Protein AF-A0A969ZQR6-F1 (afdb_monomer_lite)

Structure (mmCIF, N/CA/C/O backbone):
data_AF-A0A969ZQR6-F1
#
_entry.id   AF-A0A969ZQR6-F1
#
loop_
_atom_site.group_PDB
_atom_site.id
_atom_site.type_symbol
_atom_site.label_atom_id
_atom_site.label_alt_id
_atom_site.label_comp_id
_atom_site.label_asym_id
_atom_site.label_entity_id
_atom_site.label_seq_id
_atom_site.pdbx_PDB_ins_code
_atom_site.Cartn_x
_atom_site.Cartn_y
_atom_site.Cartn_z
_atom_site.occupancy
_atom_site.B_iso_or_equiv
_atom_site.auth_seq_id
_atom_site.auth_comp_id
_atom_site.auth_asym_id
_atom_site.auth_atom_id
_atom_site.pdbx_PDB_model_num
ATOM 1 N N . MET A 1 1 ? -3.146 4.262 41.136 1.00 53.84 1 MET A N 1
ATOM 2 C CA . MET A 1 1 ? -3.537 5.085 39.963 1.00 53.84 1 MET A CA 1
ATOM 3 C C . MET A 1 1 ? -2.836 4.631 38.675 1.00 53.84 1 MET A C 1
ATOM 5 O O . MET A 1 1 ? -3.528 4.324 37.714 1.00 53.84 1 MET A O 1
ATOM 9 N N . TYR A 1 2 ? -1.507 4.457 38.682 1.00 49.97 2 TYR A N 1
ATOM 10 C CA . TYR A 1 2 ? -0.708 3.968 37.538 1.00 49.97 2 TYR A CA 1
ATOM 11 C C . TYR A 1 2 ? -1.144 2.601 36.972 1.00 49.97 2 TYR A C 1
ATOM 13 O O . TYR A 1 2 ? -1.333 2.457 35.769 1.00 49.97 2 TYR A O 1
ATOM 21 N N . SER A 1 3 ? -1.404 1.615 37.839 1.00 63.53 3 SER A N 1
ATOM 22 C CA . SER A 1 3 ? -1.838 0.267 37.428 1.00 63.53 3 SER A CA 1
ATOM 23 C C . SER A 1 3 ? -3.166 0.267 36.648 1.00 63.53 3 SER A C 1
ATOM 25 O O . SER A 1 3 ? -3.303 -0.448 35.660 1.00 63.53 3 SER A O 1
ATOM 27 N N . LYS A 1 4 ? -4.120 1.142 37.006 1.00 64.50 4 LYS A N 1
ATOM 28 C CA . LYS A 1 4 ? -5.400 1.281 36.288 1.00 64.50 4 LYS A CA 1
ATOM 29 C C . LYS A 1 4 ? -5.216 1.887 34.891 1.00 64.50 4 LYS A C 1
ATOM 31 O O . LYS A 1 4 ? -5.887 1.452 33.962 1.00 64.50 4 LYS A O 1
ATOM 36 N N . MET A 1 5 ? -4.308 2.855 34.730 1.00 58.97 5 MET A N 1
ATOM 37 C CA . MET A 1 5 ? -3.978 3.438 33.418 1.00 58.97 5 MET A CA 1
ATOM 38 C C . MET A 1 5 ? -3.256 2.439 32.513 1.00 58.97 5 MET A C 1
ATOM 40 O O . MET A 1 5 ? -3.621 2.317 31.345 1.00 58.97 5 MET A O 1
ATOM 44 N N . ILE A 1 6 ? -2.282 1.697 33.048 1.00 69.50 6 ILE A N 1
ATOM 45 C CA . ILE A 1 6 ? -1.559 0.669 32.288 1.00 69.50 6 ILE A CA 1
ATOM 46 C C . ILE A 1 6 ? -2.517 -0.443 31.863 1.00 69.50 6 ILE A C 1
ATOM 48 O O . ILE A 1 6 ? -2.553 -0.782 30.685 1.00 69.50 6 ILE A O 1
ATOM 52 N N . ASN A 1 7 ? -3.368 -0.936 32.765 1.00 67.19 7 ASN A N 1
ATOM 53 C CA . ASN A 1 7 ? -4.343 -1.969 32.420 1.00 67.19 7 ASN A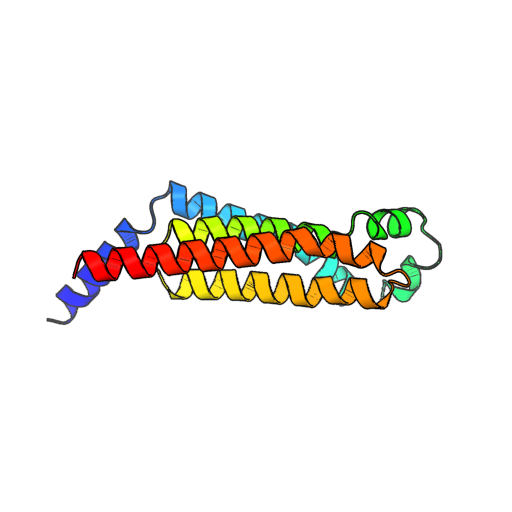 CA 1
ATOM 54 C C . ASN A 1 7 ? -5.340 -1.488 31.362 1.00 67.19 7 ASN A C 1
ATOM 56 O O . ASN A 1 7 ? -5.630 -2.228 30.432 1.00 67.19 7 ASN A O 1
ATOM 60 N N . LYS A 1 8 ? -5.790 -0.229 31.422 1.00 56.25 8 LYS A N 1
ATOM 61 C CA . LYS A 1 8 ? -6.693 0.345 30.410 1.00 56.25 8 LYS A CA 1
ATOM 62 C C . LYS A 1 8 ? -6.008 0.530 29.047 1.00 56.25 8 LYS A C 1
ATOM 64 O O . LYS A 1 8 ? -6.644 0.350 28.012 1.00 56.25 8 LYS A O 1
ATOM 69 N N . LEU A 1 9 ? -4.711 0.851 29.032 1.00 53.91 9 LEU A N 1
ATOM 70 C CA . LEU A 1 9 ? -3.897 0.900 27.811 1.00 53.91 9 LEU A CA 1
ATOM 71 C C . LEU A 1 9 ? -3.665 -0.499 27.225 1.00 53.91 9 LEU A C 1
ATOM 73 O O . LEU A 1 9 ? -3.780 -0.671 26.014 1.00 53.91 9 LEU A O 1
ATOM 77 N N . VAL A 1 10 ? -3.367 -1.491 28.067 1.00 59.59 10 VAL A N 1
ATOM 78 C CA . VAL A 1 10 ? -3.181 -2.891 27.659 1.00 59.59 10 VAL A CA 1
ATOM 79 C C . VAL A 1 10 ? -4.490 -3.467 27.120 1.00 59.59 10 VAL A C 1
ATOM 81 O O . VAL A 1 10 ? -4.487 -4.054 26.043 1.00 59.59 10 VAL A O 1
ATOM 84 N N . GLU A 1 11 ? -5.612 -3.223 27.796 1.00 56.72 11 GLU A N 1
ATOM 85 C CA . GLU A 1 11 ? -6.940 -3.695 27.395 1.00 56.72 11 GLU A CA 1
ATOM 86 C C . GLU A 1 11 ? -7.429 -3.046 26.086 1.00 56.72 11 GLU A C 1
ATOM 88 O O . GLU A 1 11 ? -8.016 -3.713 25.233 1.00 56.72 11 GLU A O 1
ATOM 93 N N . ASN A 1 12 ? -7.139 -1.756 25.868 1.00 55.50 12 ASN A N 1
ATOM 94 C CA . ASN A 1 12 ? -7.425 -1.104 24.585 1.00 55.50 12 ASN A CA 1
ATOM 95 C C . ASN A 1 12 ? -6.543 -1.646 23.447 1.00 55.50 12 ASN A C 1
ATOM 97 O O . ASN A 1 12 ? -7.038 -1.812 22.331 1.00 55.50 12 ASN A O 1
ATOM 101 N N . ARG A 1 13 ? -5.268 -1.973 23.710 1.00 51.94 13 ARG A N 1
ATOM 102 C CA . ARG A 1 13 ? -4.383 -2.589 22.702 1.00 51.94 13 ARG A CA 1
ATOM 103 C C . ARG A 1 13 ? -4.797 -4.023 22.358 1.00 51.94 13 ARG A C 1
ATOM 105 O O . ARG A 1 13 ? -4.763 -4.388 21.184 1.00 51.94 13 ARG A O 1
ATOM 112 N N . THR A 1 14 ? -5.216 -4.826 23.338 1.00 52.50 14 THR A N 1
ATOM 113 C CA . THR A 1 14 ? -5.693 -6.201 23.098 1.00 52.50 14 THR A CA 1
ATOM 114 C C . THR A 1 14 ? -7.052 -6.235 22.398 1.00 52.50 14 THR A C 1
ATOM 116 O O . THR A 1 14 ? -7.283 -7.118 21.575 1.00 52.50 14 THR A O 1
ATOM 119 N N . LYS A 1 15 ? -7.925 -5.241 22.621 1.00 53.78 15 LYS A N 1
ATOM 120 C CA . LYS A 1 15 ? -9.169 -5.063 21.843 1.00 53.78 15 LYS A CA 1
ATOM 121 C C . LYS A 1 15 ? -8.921 -4.617 20.397 1.00 53.78 15 LYS A C 1
ATOM 123 O O . LYS A 1 15 ? -9.673 -5.000 19.499 1.00 53.78 15 LYS A O 1
ATOM 128 N N . GLU A 1 16 ? -7.874 -3.832 20.138 1.00 57.91 16 GLU A N 1
ATOM 129 C CA . GLU A 1 16 ? -7.513 -3.443 18.770 1.00 57.91 16 GLU A CA 1
ATOM 130 C C . GLU A 1 16 ? -6.955 -4.610 17.946 1.00 57.91 16 GLU A C 1
ATOM 132 O O . GLU A 1 16 ? -7.290 -4.711 16.757 1.00 57.91 16 GLU A O 1
ATOM 137 N N . LEU A 1 17 ? -6.140 -5.476 18.560 1.00 63.44 17 LEU A N 1
ATOM 138 C CA . LEU A 1 17 ? -5.398 -6.552 17.903 1.00 63.44 17 LEU A CA 1
ATOM 139 C C . LEU A 1 17 ? -6.088 -7.914 18.083 1.00 63.44 17 LEU A C 1
ATOM 141 O O . LEU A 1 17 ? -5.671 -8.758 18.869 1.00 63.44 17 LEU A O 1
ATOM 145 N N . THR A 1 18 ? -7.153 -8.159 17.319 1.00 73.00 18 THR A N 1
ATOM 146 C CA . THR A 1 18 ? -7.738 -9.505 17.240 1.00 73.00 18 THR A CA 1
ATOM 147 C C . THR A 1 18 ? -6.790 -10.467 16.511 1.00 73.00 18 THR A C 1
ATOM 149 O O . THR A 1 18 ? -6.055 -10.025 15.623 1.00 73.00 18 THR A O 1
ATOM 152 N N . PRO A 1 19 ? -6.824 -11.785 16.791 1.00 70.94 19 PRO A N 1
ATOM 153 C CA . PRO A 1 19 ? -5.941 -12.759 16.135 1.00 70.94 19 PRO A CA 1
ATOM 154 C C . PRO A 1 19 ? -6.011 -12.679 14.602 1.00 70.94 19 PRO A C 1
ATOM 156 O O . PRO A 1 19 ? -4.988 -12.721 13.930 1.00 70.94 19 PRO A O 1
ATOM 159 N N . LYS A 1 20 ? -7.198 -12.412 14.036 1.00 73.88 20 LYS A N 1
ATOM 160 C CA . LYS A 1 20 ? -7.381 -12.179 12.591 1.00 73.88 20 LYS A CA 1
ATOM 161 C C . LYS A 1 20 ? -6.637 -10.936 12.073 1.00 73.88 20 LYS A C 1
ATOM 163 O O . LYS A 1 20 ? -6.089 -10.967 10.976 1.00 73.88 20 LYS A O 1
ATOM 168 N N . LYS A 1 21 ? -6.614 -9.841 12.842 1.00 75.06 21 LYS A N 1
ATOM 169 C CA . LYS A 1 21 ? -5.877 -8.613 12.495 1.00 75.06 21 LYS A CA 1
ATOM 170 C C . LYS A 1 21 ? -4.366 -8.793 12.654 1.00 75.06 21 LYS A C 1
ATOM 172 O O . LYS A 1 21 ? -3.623 -8.277 11.828 1.00 75.06 21 LYS A O 1
ATOM 177 N N . GLY A 1 22 ? -3.932 -9.536 13.673 1.00 74.56 22 GLY A N 1
ATOM 178 C CA . GLY A 1 22 ? -2.527 -9.898 13.874 1.00 74.56 22 GLY A CA 1
ATOM 179 C C . GLY A 1 22 ? -1.980 -10.751 12.728 1.00 74.56 22 GLY A C 1
ATOM 180 O O . GLY A 1 22 ? -0.942 -10.412 12.170 1.00 74.56 22 GLY A O 1
ATOM 181 N N . ILE A 1 23 ? -2.724 -11.783 12.307 1.00 78.94 23 ILE A N 1
ATOM 182 C CA . ILE A 1 23 ? -2.366 -12.626 11.150 1.00 78.94 23 ILE A CA 1
ATOM 183 C C . ILE A 1 23 ? -2.268 -11.786 9.873 1.00 78.94 23 ILE A C 1
ATOM 185 O O . ILE A 1 23 ? -1.286 -11.890 9.149 1.00 78.94 23 ILE A O 1
ATOM 189 N N . PHE A 1 24 ? -3.249 -10.917 9.610 1.00 80.62 24 PHE A N 1
ATOM 190 C CA . PHE A 1 24 ? -3.212 -10.031 8.442 1.00 80.62 24 PHE A CA 1
ATOM 191 C C . PHE A 1 24 ? -1.979 -9.115 8.440 1.00 80.62 24 PHE A C 1
ATOM 193 O O . PHE A 1 24 ? -1.338 -8.936 7.406 1.00 80.62 24 PHE A O 1
ATOM 200 N N . LEU A 1 25 ? -1.637 -8.548 9.598 1.00 80.31 25 LEU A N 1
ATOM 201 C CA . LEU A 1 25 ? -0.486 -7.662 9.748 1.00 80.31 25 LEU A CA 1
ATOM 202 C C . LEU A 1 25 ? 0.830 -8.419 9.535 1.00 80.31 25 LEU A C 1
ATOM 204 O O . LEU A 1 25 ? 1.685 -7.939 8.796 1.00 80.31 25 LEU A O 1
ATOM 208 N N . ALA A 1 26 ? 0.960 -9.617 10.111 1.00 78.44 26 ALA A N 1
ATOM 209 C CA . ALA A 1 26 ? 2.114 -10.486 9.897 1.00 78.44 26 ALA A CA 1
ATOM 210 C C . ALA A 1 26 ? 2.262 -10.866 8.416 1.00 78.44 26 ALA A C 1
ATOM 212 O O . ALA A 1 26 ? 3.328 -10.664 7.848 1.00 78.44 26 ALA A O 1
ATOM 213 N N . LEU A 1 27 ? 1.178 -11.308 7.767 1.00 83.44 27 LEU A N 1
ATOM 214 C CA . LEU A 1 27 ? 1.174 -11.630 6.336 1.00 83.44 27 LEU A CA 1
ATOM 215 C C . LEU A 1 27 ? 1.558 -10.428 5.471 1.00 83.44 27 LEU A C 1
ATOM 217 O O . LEU A 1 27 ? 2.333 -10.582 4.535 1.00 83.44 27 LEU A O 1
ATOM 221 N N . SER A 1 28 ? 1.054 -9.234 5.797 1.00 78.75 28 SER A N 1
ATOM 222 C CA . SER A 1 28 ? 1.398 -8.006 5.071 1.00 78.75 28 SER A CA 1
ATOM 223 C C . SER A 1 28 ? 2.893 -7.708 5.179 1.00 78.75 28 SER A C 1
ATOM 225 O O . SER A 1 28 ? 3.535 -7.442 4.171 1.00 78.75 28 SER A O 1
ATOM 227 N N . LEU A 1 29 ? 3.474 -7.808 6.377 1.00 79.62 29 LEU A N 1
ATOM 228 C CA . LEU A 1 29 ? 4.910 -7.595 6.577 1.00 79.62 29 LEU A CA 1
ATOM 229 C C . LEU A 1 29 ? 5.759 -8.662 5.878 1.00 79.62 29 LEU A C 1
ATOM 231 O O . LEU A 1 29 ? 6.752 -8.320 5.242 1.00 79.62 29 LEU A O 1
ATOM 235 N N . THR A 1 30 ? 5.358 -9.934 5.949 1.00 79.81 30 THR A N 1
ATOM 236 C CA . THR A 1 30 ? 6.031 -11.027 5.239 1.00 79.81 30 THR A CA 1
ATOM 237 C C . THR A 1 30 ? 5.995 -10.802 3.730 1.00 79.81 30 THR A C 1
ATOM 239 O O . THR A 1 30 ? 7.024 -10.931 3.077 1.00 79.81 30 THR A O 1
ATOM 242 N N . LEU A 1 31 ? 4.850 -10.401 3.174 1.00 79.31 31 LEU A N 1
ATOM 243 C CA . LEU A 1 31 ? 4.713 -10.109 1.748 1.00 79.31 31 LEU A CA 1
ATOM 244 C C . LEU A 1 31 ? 5.637 -8.961 1.316 1.00 79.31 31 LEU A C 1
ATOM 246 O O . LEU A 1 31 ? 6.342 -9.089 0.319 1.00 79.31 31 LEU A O 1
ATOM 250 N N . ILE A 1 32 ? 5.673 -7.870 2.089 1.00 76.88 32 ILE A N 1
ATOM 251 C CA . ILE A 1 32 ? 6.557 -6.718 1.842 1.00 76.88 32 ILE A CA 1
ATOM 252 C C . ILE A 1 32 ? 8.023 -7.147 1.882 1.00 76.88 32 ILE A C 1
ATOM 254 O O . ILE A 1 32 ? 8.796 -6.789 0.994 1.00 76.88 32 ILE A O 1
ATOM 258 N N . PHE A 1 33 ? 8.391 -7.945 2.885 1.00 74.81 33 PHE A N 1
ATOM 259 C CA . PHE A 1 33 ? 9.737 -8.482 3.018 1.00 74.81 33 PHE A CA 1
ATOM 260 C C . PHE A 1 33 ? 10.112 -9.328 1.799 1.00 74.81 33 PHE A C 1
ATOM 262 O O . PHE A 1 33 ? 11.127 -9.055 1.177 1.00 74.81 33 PHE A O 1
ATOM 269 N N . PHE A 1 34 ? 9.283 -10.286 1.380 1.00 74.44 34 PHE A N 1
ATOM 270 C CA . PHE A 1 34 ? 9.582 -11.120 0.209 1.00 74.44 34 PHE A CA 1
ATOM 271 C C . PHE A 1 34 ? 9.617 -10.339 -1.113 1.00 74.44 34 PHE A C 1
ATOM 273 O O . PHE A 1 34 ? 10.404 -10.689 -1.990 1.00 74.44 34 PHE A O 1
ATOM 280 N N . LEU A 1 35 ? 8.811 -9.282 -1.256 1.00 70.38 35 LEU A N 1
ATOM 281 C CA . LEU A 1 35 ? 8.819 -8.424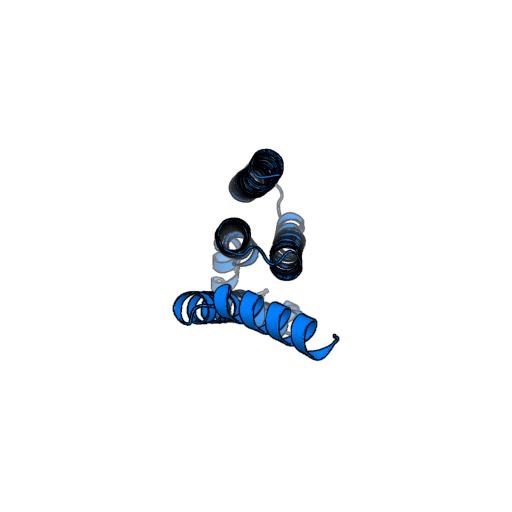 -2.446 1.00 70.38 35 LEU A CA 1
ATOM 282 C C . LEU A 1 35 ? 10.114 -7.615 -2.582 1.00 70.38 35 LEU A C 1
ATOM 284 O O . LEU A 1 35 ? 10.612 -7.470 -3.693 1.00 70.38 35 LEU A O 1
ATOM 288 N N . TYR A 1 36 ? 10.661 -7.100 -1.477 1.00 67.56 36 TYR A N 1
ATOM 289 C CA . TYR A 1 36 ? 11.797 -6.168 -1.514 1.00 67.56 36 TYR A CA 1
ATOM 290 C C . TYR A 1 36 ? 13.135 -6.782 -1.079 1.00 67.56 36 TYR A C 1
ATOM 292 O O . TYR A 1 36 ? 14.182 -6.277 -1.476 1.00 67.56 36 TYR A O 1
ATOM 300 N N . PHE A 1 37 ? 13.145 -7.874 -0.310 1.00 67.69 37 PHE A N 1
ATOM 301 C CA . PHE A 1 37 ? 14.372 -8.493 0.209 1.00 67.69 37 PHE A CA 1
ATOM 302 C C . PHE A 1 37 ? 15.305 -9.034 -0.889 1.00 67.69 37 PHE A C 1
ATOM 304 O O . PHE A 1 37 ? 16.487 -8.696 -0.847 1.00 67.69 37 PHE A O 1
ATOM 311 N N . PRO A 1 38 ? 14.835 -9.780 -1.913 1.00 64.50 38 PRO A N 1
ATOM 312 C CA . PRO A 1 38 ? 15.702 -10.240 -3.002 1.00 64.50 38 PRO A CA 1
ATOM 313 C C . PRO A 1 38 ? 16.375 -9.086 -3.757 1.00 64.50 38 PRO A C 1
ATOM 315 O O . PRO A 1 38 ? 17.515 -9.207 -4.197 1.00 64.50 38 PRO A O 1
ATOM 318 N N . PHE A 1 39 ? 15.686 -7.948 -3.865 1.00 60.44 39 PHE A N 1
ATOM 319 C CA . PHE A 1 39 ? 16.191 -6.743 -4.521 1.00 60.44 39 PHE A CA 1
ATOM 320 C C . PHE A 1 39 ? 17.161 -5.970 -3.648 1.00 60.44 39 PHE A C 1
ATOM 322 O O . PHE A 1 39 ? 18.172 -5.503 -4.153 1.00 60.44 39 PHE A O 1
ATOM 329 N N . LEU A 1 40 ? 16.894 -5.876 -2.347 1.00 61.97 40 LEU A N 1
ATOM 330 C CA . LEU A 1 40 ? 17.819 -5.276 -1.397 1.00 61.97 40 LEU A CA 1
ATOM 331 C C . LEU A 1 40 ? 19.140 -6.057 -1.382 1.00 61.97 40 LEU A C 1
ATOM 333 O O . LEU A 1 40 ? 20.202 -5.462 -1.518 1.00 61.97 40 LEU A O 1
ATOM 337 N N . VAL A 1 41 ? 19.074 -7.391 -1.334 1.00 59.66 41 VAL A N 1
ATOM 338 C CA . VAL A 1 41 ? 20.258 -8.259 -1.442 1.00 59.66 41 VAL A CA 1
ATOM 339 C C . VAL A 1 41 ? 20.970 -8.055 -2.779 1.00 59.66 41 VAL A C 1
ATOM 341 O O . VAL A 1 41 ? 22.180 -7.872 -2.784 1.00 59.66 41 VAL A O 1
ATOM 344 N N . SER A 1 42 ? 20.229 -8.007 -3.889 1.00 54.91 42 SER A N 1
ATOM 345 C CA . SER A 1 42 ? 20.806 -7.801 -5.225 1.00 54.91 42 SER A CA 1
ATOM 346 C C . SER A 1 42 ? 21.423 -6.409 -5.409 1.00 54.91 42 SER A C 1
ATOM 348 O O . SER A 1 42 ? 22.397 -6.282 -6.134 1.00 54.91 42 SER A O 1
ATOM 350 N N . TYR A 1 43 ? 20.883 -5.374 -4.760 1.00 54.59 43 TYR A N 1
ATOM 351 C CA . TYR A 1 43 ? 21.397 -4.001 -4.801 1.00 54.59 43 TYR A CA 1
ATOM 352 C C . TYR A 1 43 ? 22.658 -3.821 -3.941 1.00 54.59 43 TYR A C 1
ATOM 354 O O . TYR A 1 43 ? 23.524 -3.030 -4.294 1.00 54.59 43 TYR A O 1
ATOM 362 N N . PHE A 1 44 ? 22.764 -4.544 -2.818 1.00 54.72 44 PHE A N 1
ATOM 363 C CA . PHE A 1 44 ? 23.919 -4.477 -1.910 1.00 54.72 44 PHE A CA 1
ATOM 364 C C . PHE A 1 44 ? 25.023 -5.495 -2.216 1.00 54.72 44 PHE A C 1
ATOM 366 O O . PHE A 1 44 ? 26.153 -5.309 -1.772 1.00 54.72 44 PHE A O 1
ATOM 373 N N . SER A 1 45 ? 24.732 -6.568 -2.950 1.00 51.44 45 SER A N 1
ATOM 374 C CA . SER A 1 45 ? 25.766 -7.399 -3.560 1.00 51.44 45 SER A CA 1
ATOM 375 C C . SER A 1 45 ? 26.178 -6.755 -4.883 1.00 51.44 45 SER A C 1
ATOM 377 O O . SER A 1 45 ? 25.310 -6.564 -5.728 1.00 51.44 45 SER A O 1
ATOM 379 N N . ASP A 1 46 ? 27.463 -6.485 -5.107 1.00 46.12 46 ASP A N 1
ATOM 380 C CA . ASP A 1 46 ? 28.055 -5.908 -6.338 1.00 46.12 46 ASP A CA 1
ATOM 381 C C . ASP A 1 46 ? 27.756 -6.673 -7.666 1.00 46.12 46 ASP A C 1
ATOM 383 O O . ASP A 1 46 ? 28.407 -6.477 -8.689 1.00 46.12 46 ASP A O 1
ATOM 387 N N . GLY A 1 47 ? 26.782 -7.588 -7.700 1.00 45.06 47 GLY A N 1
ATOM 388 C CA . GLY A 1 47 ? 26.488 -8.487 -8.815 1.00 45.06 47 GLY A CA 1
ATOM 389 C C . GLY A 1 47 ? 25.642 -7.905 -9.952 1.00 45.06 47 GLY A C 1
ATOM 390 O O . GLY A 1 47 ? 25.567 -8.527 -11.010 1.00 45.06 47 GLY A O 1
ATOM 391 N N . VAL A 1 48 ? 25.003 -6.739 -9.813 1.00 45.34 48 VAL A N 1
ATOM 392 C CA . VAL A 1 48 ? 24.093 -6.248 -10.874 1.00 45.34 48 VAL A CA 1
ATOM 393 C C . VAL A 1 48 ? 24.839 -5.642 -12.069 1.00 45.34 48 VAL A C 1
ATOM 395 O O . VAL A 1 48 ? 24.353 -5.764 -13.195 1.00 45.34 48 VAL A O 1
ATOM 398 N N . GLU A 1 49 ? 26.055 -5.112 -11.889 1.00 43.97 49 GLU A N 1
ATOM 399 C CA . GLU A 1 49 ? 26.876 -4.675 -13.033 1.00 43.97 49 GLU A CA 1
ATOM 400 C C . GLU A 1 49 ? 27.333 -5.850 -13.917 1.00 43.97 49 GLU A C 1
ATOM 402 O O . GLU A 1 49 ? 27.519 -5.680 -15.123 1.00 43.97 49 GLU A O 1
ATOM 407 N N . VAL A 1 50 ? 27.437 -7.064 -13.361 1.00 43.16 50 VAL A N 1
ATOM 408 C CA . VAL A 1 50 ? 27.889 -8.258 -14.100 1.00 43.16 50 VAL A CA 1
ATOM 409 C C . VAL A 1 50 ? 26.719 -9.081 -14.654 1.00 43.16 50 VAL A C 1
ATOM 411 O O . VAL A 1 50 ? 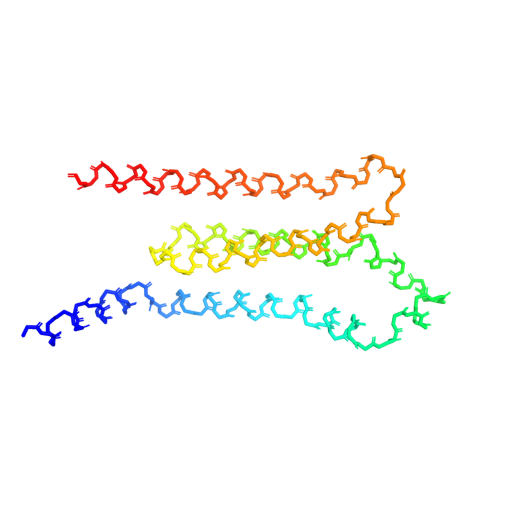26.837 -9.678 -15.724 1.00 43.16 50 VAL A O 1
ATOM 414 N N . ILE A 1 51 ? 25.558 -9.089 -13.991 1.00 45.09 51 ILE A N 1
ATOM 415 C CA . ILE A 1 51 ? 24.409 -9.916 -14.408 1.00 45.09 51 ILE A CA 1
ATOM 416 C C . ILE A 1 51 ? 23.521 -9.188 -15.446 1.00 45.09 51 ILE A C 1
ATOM 418 O O . ILE A 1 51 ? 22.845 -9.833 -16.251 1.00 45.09 51 ILE A O 1
ATOM 422 N N . GLY A 1 52 ? 23.557 -7.851 -15.501 1.00 45.41 52 GLY A N 1
ATOM 423 C CA . GLY A 1 52 ? 22.729 -7.049 -16.412 1.00 45.41 52 GLY A CA 1
ATOM 424 C C . GLY A 1 52 ? 23.164 -7.041 -17.883 1.00 45.41 52 GLY A C 1
ATOM 425 O O . GLY A 1 52 ? 22.391 -6.610 -18.734 1.00 45.41 52 GLY A O 1
ATOM 426 N N . ARG A 1 53 ? 24.375 -7.510 -18.218 1.00 45.28 53 ARG A N 1
ATOM 427 C CA . ARG A 1 53 ? 24.921 -7.339 -19.578 1.00 45.28 53 ARG A CA 1
ATOM 428 C C . ARG A 1 53 ? 24.518 -8.419 -20.587 1.00 45.28 53 ARG A C 1
ATOM 430 O O . ARG A 1 53 ? 24.650 -8.162 -21.775 1.00 45.28 53 ARG A O 1
ATOM 437 N N . ASN A 1 54 ? 24.028 -9.585 -20.148 1.00 44.94 54 ASN A N 1
ATOM 438 C CA . ASN A 1 54 ? 23.810 -10.739 -21.043 1.00 44.94 54 ASN A CA 1
ATOM 439 C C . ASN A 1 54 ? 22.501 -11.525 -20.840 1.00 44.94 54 ASN A C 1
ATOM 441 O O . ASN A 1 54 ? 22.275 -12.511 -21.541 1.00 44.94 54 ASN A O 1
ATOM 445 N N . ASN A 1 55 ? 21.618 -11.118 -19.924 1.00 47.12 55 ASN A N 1
ATOM 446 C CA . ASN A 1 55 ? 20.485 -11.955 -19.526 1.00 47.12 55 ASN A CA 1
ATOM 447 C C . ASN A 1 55 ? 19.152 -11.303 -19.932 1.00 47.12 55 ASN A C 1
ATOM 449 O O . ASN A 1 55 ? 18.612 -10.462 -19.217 1.00 47.12 55 ASN A O 1
ATOM 453 N N . THR A 1 56 ? 18.580 -11.741 -21.057 1.00 49.31 56 THR A N 1
ATOM 454 C CA . THR A 1 56 ? 17.253 -11.338 -21.587 1.00 49.31 56 THR A CA 1
ATOM 455 C C . THR A 1 56 ? 16.097 -11.516 -20.586 1.00 49.31 56 THR A C 1
ATOM 457 O O . THR A 1 56 ? 15.055 -10.864 -20.680 1.00 49.31 56 THR A O 1
ATOM 460 N N . TRP A 1 57 ? 16.293 -12.355 -19.570 1.00 42.03 57 TRP A N 1
ATOM 461 C CA . TRP A 1 57 ? 15.367 -12.538 -18.452 1.00 42.03 57 TRP A CA 1
ATOM 462 C C . TRP A 1 57 ? 15.263 -11.300 -17.537 1.00 42.03 57 TRP A C 1
ATOM 464 O O . TRP A 1 57 ? 14.179 -10.987 -17.049 1.00 42.03 57 TRP A O 1
ATOM 474 N N . LEU A 1 58 ? 16.352 -10.545 -17.345 1.00 47.44 58 LEU A N 1
ATOM 475 C CA . LEU A 1 58 ? 16.366 -9.306 -16.549 1.00 47.44 58 LEU A CA 1
ATOM 476 C C . LEU A 1 58 ? 15.782 -8.106 -17.306 1.00 47.44 58 LEU A C 1
ATOM 478 O O . LEU A 1 58 ? 15.142 -7.254 -16.697 1.00 47.44 58 LEU A O 1
ATOM 482 N N . GLU A 1 59 ? 15.914 -8.080 -18.634 1.00 44.97 59 GLU A N 1
ATOM 483 C CA . GLU A 1 59 ? 15.201 -7.129 -19.503 1.00 44.97 59 GLU A CA 1
ATOM 484 C C . GLU A 1 59 ? 13.673 -7.310 -19.399 1.00 44.97 59 GLU A C 1
ATOM 486 O O . GLU A 1 59 ? 12.924 -6.336 -19.351 1.00 44.97 59 GLU A O 1
ATOM 491 N N . SER A 1 60 ? 13.203 -8.553 -19.251 1.00 42.25 60 SER A N 1
ATOM 492 C CA . SER A 1 60 ? 11.778 -8.868 -19.047 1.00 42.25 60 SER A CA 1
ATOM 493 C C . SER A 1 60 ? 11.272 -8.412 -17.666 1.00 42.25 60 SER A C 1
ATOM 495 O O . SER A 1 60 ? 10.157 -7.901 -17.536 1.00 42.25 60 SER A O 1
ATOM 497 N N . LEU A 1 61 ? 12.123 -8.507 -16.637 1.00 43.44 61 LEU A N 1
ATOM 498 C CA . LEU A 1 61 ? 11.873 -7.952 -15.298 1.00 43.44 61 LEU A CA 1
ATOM 499 C C . LEU A 1 61 ? 11.918 -6.417 -15.263 1.00 43.44 61 LEU A C 1
ATOM 501 O O . LEU A 1 61 ? 11.497 -5.819 -14.281 1.00 43.44 61 LEU A O 1
ATOM 505 N N . ARG A 1 62 ? 12.388 -5.757 -16.325 1.00 44.84 62 ARG A N 1
ATOM 506 C CA . ARG A 1 62 ? 12.355 -4.295 -16.454 1.00 44.84 62 ARG A CA 1
ATOM 507 C C . ARG A 1 62 ? 10.946 -3.783 -16.781 1.00 44.84 62 ARG A C 1
ATOM 509 O O . ARG A 1 62 ? 10.576 -2.705 -16.328 1.00 44.84 62 ARG A O 1
ATOM 516 N N . VAL A 1 63 ? 10.153 -4.579 -17.509 1.00 44.09 63 VAL A N 1
ATOM 517 C CA . VAL A 1 63 ? 8.748 -4.286 -17.868 1.00 44.09 63 VAL A CA 1
ATOM 518 C C . VAL A 1 63 ? 7.781 -4.707 -16.752 1.00 44.09 63 VAL A C 1
ATOM 520 O O . VAL A 1 63 ? 6.800 -4.016 -16.491 1.00 44.09 63 VAL A O 1
ATOM 523 N N . ILE A 1 64 ? 8.081 -5.805 -16.045 1.00 49.53 64 ILE A N 1
ATOM 524 C CA . ILE A 1 64 ? 7.359 -6.260 -14.841 1.00 49.53 64 ILE A CA 1
ATOM 525 C C . ILE A 1 64 ? 8.270 -6.073 -13.629 1.00 49.53 64 ILE A C 1
ATOM 527 O O . ILE A 1 64 ? 8.638 -7.014 -12.927 1.00 49.53 64 ILE A O 1
ATOM 531 N N . SER A 1 65 ? 8.698 -4.832 -13.425 1.00 57.00 65 SER A N 1
ATOM 532 C CA . SER A 1 65 ? 9.578 -4.507 -12.317 1.00 57.00 65 SER A CA 1
ATOM 533 C C . SER A 1 65 ? 8.782 -4.546 -11.014 1.00 57.00 65 SER A C 1
ATOM 535 O O . SER A 1 65 ? 7.761 -3.863 -10.896 1.00 57.00 65 SER A O 1
ATOM 537 N N . PRO A 1 66 ? 9.211 -5.297 -9.989 1.00 57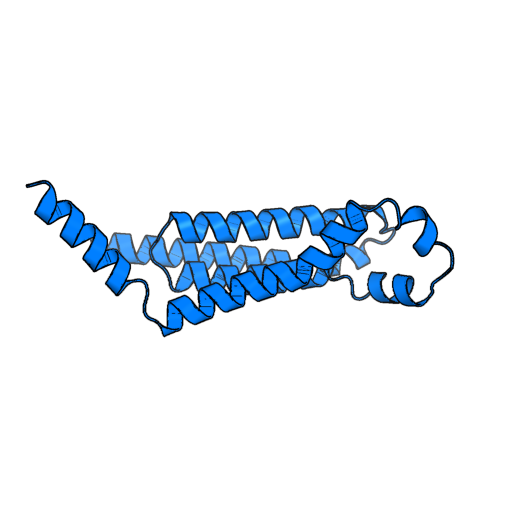.72 66 PRO A N 1
ATOM 538 C CA . PRO A 1 66 ? 8.617 -5.194 -8.660 1.00 57.72 66 PRO A CA 1
ATOM 539 C C . PRO A 1 66 ? 8.819 -3.804 -8.047 1.00 57.72 66 PRO A C 1
ATOM 541 O O . PRO A 1 66 ? 8.113 -3.464 -7.105 1.00 57.72 66 PRO A O 1
ATOM 544 N N . PHE A 1 67 ? 9.685 -2.959 -8.616 1.00 61.00 67 PHE A N 1
ATOM 545 C CA . PHE A 1 67 ? 9.706 -1.534 -8.295 1.00 61.00 67 PHE A CA 1
ATOM 546 C C . PHE A 1 67 ? 8.485 -0.788 -8.833 1.00 61.00 67 PHE A C 1
ATOM 548 O O . PHE A 1 67 ? 8.101 0.201 -8.233 1.00 61.00 67 PHE A O 1
ATOM 555 N N . SER A 1 68 ? 7.840 -1.270 -9.894 1.00 66.81 68 SER A N 1
ATOM 556 C CA . SER A 1 68 ? 6.577 -0.721 -10.397 1.00 66.81 68 SER A CA 1
ATOM 557 C C . SER A 1 68 ? 5.373 -1.308 -9.654 1.00 66.81 68 SER A C 1
ATOM 559 O O . SER A 1 68 ? 4.503 -0.565 -9.227 1.00 66.81 68 SER A O 1
ATOM 561 N N . PHE A 1 69 ? 5.330 -2.627 -9.426 1.00 72.00 69 PHE A N 1
ATOM 562 C CA . PHE A 1 69 ? 4.155 -3.285 -8.821 1.00 72.00 69 PHE A CA 1
ATOM 563 C C . PHE A 1 69 ? 4.178 -3.382 -7.287 1.00 72.00 69 PHE A C 1
ATOM 565 O O . PHE A 1 69 ? 3.124 -3.402 -6.645 1.00 72.00 69 PHE A O 1
ATOM 572 N N . GLY A 1 70 ? 5.364 -3.445 -6.682 1.00 77.19 70 GLY A N 1
ATOM 573 C CA . GLY A 1 70 ? 5.559 -3.503 -5.231 1.00 77.19 70 GLY A CA 1
ATOM 574 C C . GLY A 1 70 ? 4.939 -2.320 -4.478 1.00 77.19 70 GLY A C 1
ATOM 575 O O . GLY A 1 70 ? 4.235 -2.565 -3.490 1.00 77.19 70 GLY A O 1
ATOM 576 N N . PRO A 1 71 ? 5.094 -1.065 -4.953 1.00 83.25 71 PRO A N 1
ATOM 577 C CA . PRO A 1 71 ? 4.430 0.088 -4.358 1.00 83.25 71 PRO A CA 1
ATOM 578 C C . PRO A 1 71 ? 2.913 -0.071 -4.327 1.00 83.25 71 PRO A C 1
ATOM 580 O O . PRO A 1 71 ? 2.315 0.185 -3.286 1.00 83.25 71 PRO A O 1
ATOM 583 N N . TYR A 1 72 ? 2.279 -0.590 -5.383 1.00 85.19 72 TYR A N 1
ATOM 584 C CA . TYR A 1 72 ? 0.821 -0.754 -5.391 1.00 85.19 72 TYR A CA 1
ATOM 585 C C . TYR A 1 72 ? 0.343 -1.720 -4.306 1.00 85.19 72 TYR A C 1
ATOM 587 O O . TYR A 1 72 ? -0.637 -1.448 -3.613 1.00 85.19 72 TYR A O 1
ATOM 595 N N . ILE A 1 73 ? 1.048 -2.841 -4.128 1.00 83.88 73 ILE A N 1
ATOM 596 C CA . ILE A 1 73 ? 0.718 -3.846 -3.109 1.00 83.88 73 ILE A CA 1
ATOM 597 C C . ILE A 1 73 ? 0.861 -3.241 -1.706 1.00 83.88 73 ILE A C 1
ATOM 599 O O . ILE A 1 73 ? -0.034 -3.389 -0.866 1.00 83.88 73 ILE A O 1
ATOM 603 N N . ILE A 1 74 ? 1.950 -2.506 -1.464 1.00 85.75 74 ILE A N 1
ATOM 604 C CA . ILE A 1 74 ? 2.177 -1.781 -0.206 1.00 85.75 74 ILE A CA 1
ATOM 605 C C . ILE A 1 74 ? 1.107 -0.708 0.010 1.00 85.75 74 ILE A C 1
ATOM 607 O O . ILE A 1 74 ? 0.603 -0.547 1.124 1.00 85.75 74 ILE A O 1
ATOM 611 N N . GLY A 1 75 ? 0.730 0.005 -1.043 1.00 87.25 75 GLY A N 1
ATOM 612 C CA . GLY A 1 75 ? -0.292 1.038 -1.030 1.00 87.25 75 GLY A CA 1
ATOM 613 C C . GLY A 1 75 ? -1.668 0.488 -0.659 1.00 87.25 75 GLY A C 1
ATOM 614 O O . GLY A 1 75 ? -2.329 1.013 0.239 1.00 87.25 75 GLY A O 1
ATOM 615 N N . LEU A 1 76 ? -2.067 -0.639 -1.256 1.00 88.56 76 LEU A N 1
ATOM 616 C CA . LEU A 1 76 ? -3.298 -1.354 -0.904 1.00 88.56 76 LEU A CA 1
ATOM 617 C C . LEU A 1 76 ? -3.278 -1.847 0.549 1.00 88.56 76 LEU A C 1
ATOM 619 O O . LEU A 1 76 ? -4.253 -1.648 1.280 1.00 88.56 76 LEU A O 1
ATOM 623 N N . ALA A 1 77 ? -2.165 -2.432 1.003 1.00 87.06 77 ALA A N 1
ATOM 624 C CA . ALA A 1 77 ? -2.005 -2.824 2.403 1.00 87.06 77 ALA A CA 1
ATOM 625 C C . ALA A 1 77 ? -2.127 -1.606 3.337 1.00 87.06 77 ALA A C 1
ATOM 627 O O . ALA A 1 77 ? -2.830 -1.664 4.349 1.00 87.06 77 ALA A O 1
ATOM 628 N N . THR A 1 78 ? -1.528 -0.476 2.959 1.00 88.50 78 THR A N 1
ATOM 629 C CA . THR A 1 78 ? -1.592 0.786 3.705 1.00 88.50 78 THR A CA 1
ATOM 630 C C . THR A 1 78 ? -3.023 1.304 3.814 1.00 88.50 78 THR A C 1
ATOM 632 O O . THR A 1 78 ? -3.447 1.650 4.917 1.00 88.50 78 THR A O 1
ATOM 635 N N . ILE A 1 79 ? -3.813 1.276 2.733 1.00 89.75 79 ILE A N 1
ATOM 636 C CA . ILE A 1 79 ? -5.244 1.631 2.771 1.00 89.75 79 ILE A CA 1
ATOM 637 C C . ILE A 1 79 ? -5.981 0.782 3.816 1.00 89.75 79 ILE A C 1
ATOM 639 O O . ILE A 1 79 ? -6.719 1.318 4.651 1.00 89.75 79 ILE A O 1
ATOM 643 N N . VAL A 1 80 ? -5.762 -0.538 3.815 1.00 86.50 80 VAL A N 1
ATOM 644 C CA . VAL A 1 80 ? -6.416 -1.453 4.764 1.00 86.50 80 VAL A CA 1
ATOM 645 C C . VAL A 1 80 ? -5.986 -1.162 6.203 1.00 86.50 80 VAL A C 1
ATOM 647 O O . VAL A 1 80 ? -6.843 -1.087 7.090 1.00 86.50 80 VAL A O 1
ATOM 650 N N . ILE A 1 81 ? -4.690 -0.956 6.450 1.00 86.69 81 ILE A N 1
ATOM 651 C CA . ILE A 1 81 ? -4.165 -0.633 7.784 1.00 86.69 81 ILE A CA 1
ATOM 652 C C . ILE A 1 81 ? -4.742 0.697 8.290 1.00 86.69 81 ILE A C 1
ATOM 654 O O . ILE A 1 81 ? -5.267 0.764 9.406 1.00 86.69 81 ILE A O 1
ATOM 658 N N . VAL A 1 82 ? -4.720 1.742 7.460 1.00 86.06 82 VAL A N 1
ATOM 659 C CA . VAL A 1 82 ? -5.230 3.080 7.797 1.00 86.06 82 VAL A CA 1
ATOM 660 C C . VAL A 1 82 ? -6.736 3.069 8.063 1.00 86.06 82 VAL A C 1
ATOM 662 O O . VAL A 1 82 ? -7.201 3.781 8.961 1.00 86.06 82 VAL A O 1
ATOM 665 N N . SER A 1 83 ? -7.485 2.247 7.329 1.00 82.94 83 SER A N 1
ATOM 666 C CA . SER A 1 83 ? -8.932 2.078 7.492 1.00 82.94 83 SER A CA 1
ATOM 667 C C . SER A 1 83 ? -9.303 1.280 8.750 1.00 82.94 83 SER A C 1
ATOM 669 O O . SER A 1 83 ? -10.255 1.628 9.448 1.00 82.94 83 SER A O 1
ATOM 671 N N . ARG A 1 84 ? -8.554 0.217 9.073 1.00 80.88 84 ARG A N 1
ATOM 672 C CA . ARG A 1 84 ? -8.986 -0.798 10.054 1.00 80.88 84 ARG A CA 1
ATOM 673 C C . ARG A 1 84 ? -8.401 -0.644 11.458 1.00 80.88 84 ARG A C 1
ATOM 675 O O . ARG A 1 84 ? -8.969 -1.184 12.415 1.00 80.88 84 ARG A O 1
ATOM 682 N N . PHE A 1 85 ? -7.268 0.035 11.591 1.00 80.69 85 PHE A N 1
ATOM 683 C CA . PHE A 1 85 ? -6.593 0.236 12.874 1.00 80.69 85 PHE A CA 1
ATOM 684 C C . PHE A 1 85 ? -6.814 1.667 13.366 1.00 80.69 85 PHE A C 1
ATOM 686 O O . PHE A 1 85 ? -6.925 2.589 12.561 1.00 80.69 85 PHE A O 1
ATOM 693 N N . ASN A 1 86 ? -6.894 1.881 14.680 1.00 77.44 86 ASN A N 1
ATOM 694 C CA . ASN A 1 86 ? -6.963 3.221 15.271 1.00 77.44 86 ASN A CA 1
ATOM 695 C C . ASN A 1 86 ? -5.595 3.695 15.789 1.00 77.44 86 ASN A C 1
ATOM 697 O O . ASN A 1 86 ? -5.423 4.893 16.011 1.00 77.44 86 ASN A O 1
ATOM 701 N N . ASN A 1 87 ? -4.618 2.792 15.898 1.00 80.62 87 ASN A N 1
ATOM 702 C CA . ASN A 1 87 ? -3.237 3.094 16.260 1.00 80.62 87 ASN A CA 1
ATOM 703 C C . ASN A 1 87 ? -2.536 4.007 15.231 1.00 80.62 87 ASN A C 1
ATOM 705 O O . ASN A 1 87 ? -2.225 3.587 14.118 1.00 80.62 87 ASN A O 1
ATOM 709 N N . VAL A 1 88 ? -2.248 5.247 15.636 1.00 79.75 88 VAL A N 1
ATOM 710 C CA . VAL A 1 88 ? -1.598 6.276 14.805 1.00 79.75 88 VAL A CA 1
ATOM 711 C C . VAL A 1 88 ? -0.180 5.878 14.388 1.00 79.75 88 VAL A C 1
ATOM 713 O O . VAL A 1 88 ? 0.175 6.067 13.227 1.00 79.75 88 VAL A O 1
ATOM 716 N N . PHE A 1 89 ? 0.607 5.271 15.280 1.00 79.88 89 PHE A N 1
ATOM 717 C CA . PHE A 1 89 ? 1.978 4.849 14.967 1.00 79.88 89 PHE A CA 1
ATOM 718 C C . PHE A 1 89 ? 2.006 3.797 13.862 1.00 79.88 89 PHE A C 1
ATOM 720 O O . PHE A 1 89 ? 2.827 3.877 12.955 1.00 79.88 89 PHE A O 1
ATOM 727 N N . LEU A 1 90 ? 1.065 2.849 13.894 1.00 80.75 90 LEU A N 1
ATOM 728 C CA . LEU A 1 90 ? 0.956 1.826 12.857 1.00 80.75 90 LEU A CA 1
ATOM 729 C C . LEU A 1 90 ? 0.585 2.435 11.496 1.00 80.75 90 LEU A C 1
ATOM 731 O O . LEU A 1 90 ? 1.138 2.037 10.474 1.00 80.75 90 LEU A O 1
ATOM 735 N N . LYS A 1 91 ? -0.318 3.424 11.480 1.00 86.31 91 LYS A N 1
ATOM 736 C CA . LYS A 1 91 ? -0.674 4.149 10.249 1.00 86.31 91 LYS A CA 1
ATOM 737 C C . LYS A 1 91 ? 0.527 4.881 9.671 1.00 86.31 91 LYS A C 1
ATOM 739 O O . LYS A 1 91 ? 0.811 4.723 8.491 1.00 86.31 91 LYS A O 1
ATOM 744 N N . LEU A 1 92 ? 1.233 5.647 10.504 1.00 86.88 92 LEU A N 1
ATOM 745 C CA . LEU A 1 92 ? 2.418 6.397 10.088 1.00 86.88 92 LEU A CA 1
ATOM 746 C C . LEU A 1 92 ? 3.523 5.470 9.583 1.00 86.88 92 LEU A C 1
ATOM 748 O O . LEU A 1 92 ? 4.138 5.770 8.568 1.00 86.88 92 LEU A O 1
ATOM 752 N N . PHE A 1 93 ? 3.728 4.326 10.237 1.00 86.44 93 PHE A N 1
ATOM 753 C CA . PHE A 1 93 ? 4.702 3.327 9.809 1.00 86.44 93 PHE A CA 1
ATOM 754 C C . PHE A 1 93 ? 4.404 2.799 8.399 1.00 86.44 93 PHE A C 1
ATOM 756 O O . PHE A 1 93 ? 5.276 2.842 7.537 1.00 86.44 93 PHE A O 1
ATOM 763 N N . PHE A 1 94 ? 3.166 2.370 8.128 1.00 86.94 94 PHE A N 1
ATOM 764 C CA . PHE A 1 94 ? 2.792 1.868 6.799 1.00 86.94 94 PHE A CA 1
ATOM 765 C C . PHE A 1 94 ? 2.781 2.966 5.726 1.00 86.94 94 PHE A C 1
ATOM 767 O O . PHE A 1 94 ? 3.240 2.723 4.615 1.00 86.94 94 PHE A O 1
ATOM 774 N N . ILE A 1 95 ? 2.348 4.188 6.061 1.00 89.94 95 ILE A N 1
ATOM 775 C CA . ILE A 1 95 ? 2.458 5.345 5.156 1.00 89.94 95 ILE A CA 1
ATOM 776 C C . ILE A 1 95 ? 3.929 5.639 4.830 1.00 89.94 95 ILE A C 1
ATOM 778 O O . ILE A 1 95 ? 4.255 5.886 3.673 1.00 89.94 95 ILE A O 1
ATOM 782 N N . GLY A 1 96 ? 4.821 5.571 5.821 1.00 87.44 96 GLY A N 1
ATOM 783 C CA . GLY A 1 96 ? 6.260 5.740 5.627 1.00 87.44 96 GLY A CA 1
ATOM 784 C C . GLY A 1 96 ? 6.860 4.661 4.725 1.00 87.44 96 GLY A C 1
ATOM 785 O O . GLY A 1 96 ? 7.590 4.989 3.792 1.00 87.44 96 GLY A O 1
ATOM 786 N N . ILE A 1 97 ? 6.499 3.390 4.941 1.00 86.00 97 ILE A N 1
ATOM 787 C CA . ILE A 1 97 ? 6.904 2.282 4.060 1.00 86.00 97 ILE A CA 1
ATOM 788 C C . ILE A 1 97 ? 6.398 2.511 2.634 1.00 86.00 97 ILE A C 1
ATOM 790 O O . ILE A 1 97 ? 7.156 2.316 1.689 1.00 86.00 97 ILE A O 1
ATOM 794 N N . TYR A 1 98 ? 5.150 2.950 2.463 1.00 89.50 98 TYR A N 1
ATOM 795 C CA . TYR A 1 98 ? 4.604 3.247 1.140 1.00 89.50 98 TYR A CA 1
ATOM 796 C C . TYR A 1 98 ? 5.333 4.409 0.457 1.00 89.50 98 TYR A C 1
ATOM 798 O O . TYR A 1 98 ? 5.703 4.297 -0.708 1.00 89.50 98 TYR A O 1
ATOM 806 N N . GLY A 1 99 ? 5.626 5.488 1.187 1.00 86.62 99 GLY A N 1
ATOM 807 C CA . GLY A 1 99 ? 6.415 6.606 0.669 1.00 86.62 99 GLY 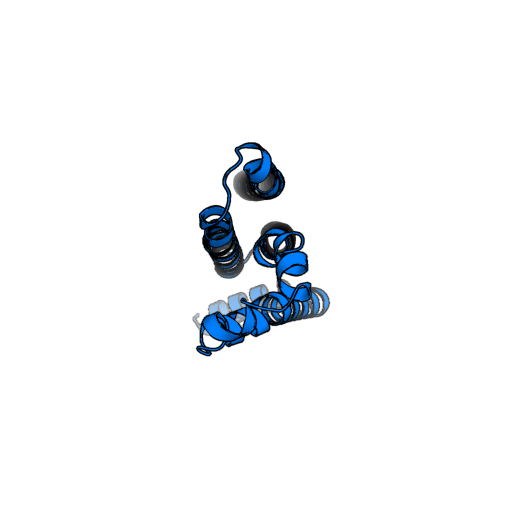A CA 1
ATOM 808 C C . GLY A 1 99 ? 7.821 6.185 0.233 1.00 86.62 99 GLY A C 1
ATOM 809 O O . GLY A 1 99 ? 8.272 6.574 -0.843 1.00 86.62 99 GLY A O 1
ATOM 810 N N . LEU A 1 100 ? 8.490 5.336 1.019 1.00 83.75 100 LEU A N 1
ATOM 811 C CA . LEU A 1 100 ? 9.779 4.747 0.645 1.00 83.75 100 LEU A CA 1
ATOM 812 C C . LEU A 1 100 ? 9.658 3.848 -0.591 1.00 83.75 100 LEU A C 1
ATOM 814 O O . LEU A 1 100 ? 10.496 3.935 -1.482 1.00 83.75 100 LEU A O 1
ATOM 818 N N . ALA A 1 101 ? 8.612 3.026 -0.682 1.00 82.56 101 ALA A N 1
ATOM 819 C CA . ALA A 1 101 ? 8.365 2.178 -1.845 1.00 82.56 101 ALA A CA 1
ATOM 820 C C . ALA A 1 101 ? 8.204 3.006 -3.127 1.00 82.56 101 ALA A C 1
ATOM 822 O O . ALA A 1 101 ? 8.823 2.673 -4.139 1.00 82.56 101 ALA A O 1
ATOM 823 N N . ILE A 1 102 ? 7.455 4.114 -3.068 1.00 83.88 102 ILE A N 1
ATOM 824 C CA . ILE A 1 102 ? 7.348 5.063 -4.182 1.00 83.88 102 ILE A CA 1
ATOM 825 C C . ILE A 1 102 ? 8.720 5.670 -4.489 1.00 83.88 102 ILE A C 1
ATOM 827 O O . ILE A 1 102 ? 9.134 5.664 -5.643 1.00 83.88 102 ILE A O 1
ATOM 831 N N . ALA A 1 103 ? 9.466 6.147 -3.492 1.00 79.00 103 ALA A N 1
ATOM 832 C CA . ALA A 1 103 ? 10.785 6.741 -3.724 1.00 79.00 103 ALA A CA 1
ATOM 833 C C . ALA A 1 103 ? 11.750 5.773 -4.431 1.00 79.00 103 ALA A C 1
ATOM 835 O O . ALA A 1 103 ? 12.433 6.157 -5.378 1.00 79.00 103 ALA A O 1
ATOM 836 N N . VAL A 1 104 ? 11.756 4.501 -4.029 1.00 73.12 104 VAL A N 1
ATOM 837 C CA . VAL A 1 104 ? 12.556 3.461 -4.689 1.00 73.12 104 VAL A CA 1
ATOM 838 C C . VAL A 1 104 ? 12.007 3.150 -6.089 1.00 73.12 104 VAL A C 1
ATOM 840 O O . VAL A 1 104 ? 12.786 2.942 -7.015 1.00 73.12 104 VAL A O 1
ATOM 843 N N . SER A 1 105 ? 10.686 3.199 -6.299 1.00 73.81 105 SER A N 1
ATOM 844 C CA . SER A 1 105 ? 10.082 3.056 -7.634 1.00 73.81 105 SER A CA 1
ATOM 845 C C . SER A 1 105 ? 10.493 4.151 -8.618 1.00 73.81 105 SER A C 1
ATOM 847 O O . SER A 1 105 ? 10.580 3.893 -9.819 1.00 73.81 105 SER A O 1
ATOM 849 N N . LEU A 1 106 ? 10.800 5.356 -8.122 1.00 71.06 106 LEU A N 1
ATOM 850 C CA . LEU A 1 106 ? 11.287 6.467 -8.942 1.00 71.06 106 LEU A CA 1
ATOM 851 C C . LEU A 1 106 ? 12.700 6.208 -9.491 1.00 71.06 106 LEU A C 1
ATOM 853 O O . LEU A 1 106 ? 13.050 6.763 -10.528 1.00 71.06 106 LEU A O 1
ATOM 857 N N . VAL A 1 107 ? 13.494 5.320 -8.875 1.00 64.88 107 VAL A N 1
ATOM 858 C CA . VAL A 1 107 ? 14.792 4.886 -9.432 1.00 64.88 107 VAL A CA 1
ATOM 859 C C . VAL A 1 107 ? 14.598 4.219 -10.798 1.00 64.88 107 VAL A C 1
ATOM 861 O O . VAL A 1 107 ? 15.427 4.387 -11.689 1.00 64.88 107 VAL A O 1
ATOM 864 N N . ALA A 1 108 ? 13.464 3.543 -11.020 1.00 60.69 108 ALA A N 1
ATOM 865 C CA . ALA A 1 108 ? 13.141 2.972 -12.327 1.00 60.69 108 ALA A CA 1
ATOM 866 C C . ALA A 1 108 ? 12.891 4.047 -13.410 1.00 60.69 108 ALA A C 1
ATOM 868 O O . ALA A 1 108 ? 13.111 3.771 -14.590 1.00 60.69 108 ALA A O 1
ATOM 869 N N . ILE A 1 109 ? 12.527 5.282 -13.030 1.00 61.19 109 ILE A N 1
ATOM 870 C CA . ILE A 1 109 ? 12.338 6.408 -13.966 1.00 61.19 109 ILE A CA 1
ATOM 871 C C . ILE A 1 109 ? 13.668 6.887 -14.546 1.00 61.19 109 ILE A C 1
ATOM 873 O O . ILE A 1 109 ? 13.693 7.365 -15.676 1.00 61.19 109 ILE A O 1
ATOM 877 N N . MET A 1 110 ? 14.793 6.711 -13.841 1.00 58.59 110 MET A N 1
ATOM 878 C CA . MET A 1 110 ? 16.106 7.159 -14.335 1.00 58.59 110 MET A CA 1
ATOM 879 C C . MET A 1 110 ? 16.517 6.503 -15.667 1.00 58.59 110 MET A C 1
ATOM 881 O O . MET A 1 110 ? 17.389 7.026 -16.354 1.00 58.59 110 MET A O 1
ATOM 885 N N . GLY A 1 111 ? 15.890 5.385 -16.056 1.00 56.19 111 GLY A N 1
ATOM 886 C CA . GLY A 1 111 ? 16.104 4.728 -17.350 1.00 56.19 111 GLY A CA 1
ATOM 887 C C . GLY A 1 111 ? 15.041 5.007 -18.421 1.00 56.19 111 GLY A C 1
ATOM 888 O O . GLY A 1 111 ? 15.149 4.449 -19.512 1.00 56.19 111 GLY A O 1
ATOM 889 N N . MET A 1 112 ? 14.009 5.807 -18.132 1.00 62.72 112 MET A N 1
ATOM 890 C CA . MET A 1 112 ? 12.875 6.032 -19.039 1.00 62.72 112 MET A CA 1
ATOM 891 C C . MET A 1 112 ? 13.123 7.216 -19.977 1.00 62.72 112 MET A C 1
ATOM 893 O O . MET A 1 112 ? 13.492 8.305 -19.545 1.00 62.72 112 MET A O 1
ATOM 897 N N . SER A 1 113 ? 12.885 7.011 -21.275 1.00 62.53 113 SER A N 1
ATOM 898 C CA . SER A 1 113 ? 13.084 8.033 -22.316 1.00 62.53 113 SER A CA 1
ATOM 899 C C . SER A 1 113 ? 11.779 8.593 -22.888 1.00 62.53 113 SER A C 1
ATOM 901 O O . SER A 1 113 ? 11.812 9.607 -23.586 1.00 62.53 113 SER A O 1
ATOM 903 N N . LYS A 1 114 ? 10.622 7.976 -22.598 1.00 75.12 114 LYS A N 1
ATOM 904 C CA . LYS A 1 114 ? 9.318 8.389 -23.136 1.00 75.12 114 LYS A CA 1
ATOM 905 C C . LYS A 1 114 ? 8.369 8.847 -22.032 1.00 75.12 114 LYS A C 1
ATOM 907 O O . LYS A 1 114 ? 8.218 8.192 -21.008 1.00 75.12 114 LYS A O 1
ATOM 912 N N . TYR A 1 115 ? 7.626 9.924 -22.291 1.00 71.81 115 TYR A N 1
ATOM 913 C CA . TYR A 1 115 ? 6.585 10.427 -21.382 1.00 71.81 115 TYR A CA 1
ATOM 914 C C . TYR A 1 115 ? 5.450 9.425 -21.137 1.00 71.81 115 TYR A C 1
ATOM 916 O O . TYR A 1 115 ? 4.811 9.464 -20.091 1.00 71.81 115 TYR A O 1
ATOM 924 N N . THR A 1 116 ? 5.201 8.513 -22.079 1.00 67.62 116 THR A N 1
ATOM 925 C CA . THR A 1 116 ? 4.215 7.433 -21.923 1.00 67.62 116 THR A CA 1
ATOM 926 C C . THR A 1 116 ? 4.569 6.481 -20.792 1.00 67.62 116 THR A C 1
ATOM 928 O O . THR A 1 116 ? 3.676 5.898 -20.183 1.00 67.62 116 THR A O 1
ATOM 931 N N . ASP A 1 117 ? 5.854 6.360 -20.473 1.00 65.44 117 ASP A N 1
ATOM 932 C CA . ASP A 1 117 ? 6.335 5.436 -19.456 1.00 65.44 117 ASP A CA 1
ATOM 933 C C . ASP A 1 117 ? 5.960 5.930 -18.044 1.00 65.44 117 ASP A C 1
ATOM 935 O O . ASP A 1 117 ? 5.809 5.130 -17.125 1.00 65.44 117 ASP A O 1
ATOM 939 N N . LEU A 1 118 ? 5.662 7.231 -17.887 1.00 71.25 118 LEU A N 1
ATOM 940 C CA . LEU A 1 118 ? 5.149 7.821 -16.643 1.00 71.25 118 LEU A CA 1
ATOM 941 C C . LEU A 1 118 ? 3.735 7.343 -16.284 1.00 71.25 118 LEU A C 1
ATOM 943 O O . LEU A 1 118 ? 3.345 7.422 -15.118 1.00 71.25 118 LEU A O 1
ATOM 947 N N . LEU A 1 119 ? 2.962 6.828 -17.249 1.00 76.00 119 LEU A N 1
ATOM 948 C CA . LEU A 1 119 ? 1.608 6.322 -16.993 1.00 76.00 119 LEU A CA 1
ATOM 949 C C . LEU A 1 119 ? 1.604 5.132 -16.031 1.00 76.00 119 LEU A C 1
ATOM 951 O O . LEU A 1 119 ? 0.603 4.912 -15.348 1.00 76.00 119 LEU A O 1
ATOM 955 N N . ILE A 1 120 ? 2.726 4.415 -15.912 1.00 74.88 120 ILE A N 1
ATOM 956 C CA . ILE A 1 120 ? 2.868 3.343 -14.928 1.00 74.88 120 ILE A CA 1
ATOM 957 C C . ILE A 1 120 ? 2.760 3.875 -13.488 1.00 74.88 120 ILE A C 1
ATOM 959 O O . ILE A 1 120 ? 2.381 3.130 -12.605 1.00 74.88 120 ILE A O 1
ATOM 963 N N . TYR A 1 121 ? 2.983 5.163 -13.218 1.00 76.50 121 TYR A N 1
ATOM 964 C CA . TYR A 1 121 ? 2.848 5.734 -11.867 1.00 76.50 121 TYR A CA 1
ATOM 965 C C . TYR A 1 121 ? 1.449 6.300 -11.575 1.00 76.50 121 TYR A C 1
ATOM 967 O O . TYR A 1 121 ? 1.155 6.691 -10.444 1.00 76.50 121 TYR A O 1
ATOM 975 N N . ALA A 1 122 ? 0.545 6.318 -12.560 1.00 83.06 122 ALA A N 1
ATOM 976 C CA . ALA A 1 122 ? -0.832 6.773 -12.359 1.00 83.06 122 ALA A CA 1
ATOM 977 C C . ALA A 1 122 ? -1.593 6.000 -11.254 1.00 83.06 122 ALA A C 1
ATOM 979 O O . ALA A 1 122 ? -2.319 6.642 -10.488 1.00 83.06 122 ALA A O 1
ATOM 980 N N . PRO A 1 123 ? -1.426 4.669 -11.090 1.00 85.75 123 PRO A N 1
ATOM 981 C CA . PRO A 1 123 ? -2.035 3.936 -9.983 1.00 85.75 123 PRO A CA 1
ATOM 982 C C . PRO A 1 123 ? -1.599 4.436 -8.598 1.00 85.75 123 PRO A C 1
ATOM 984 O O . PRO A 1 123 ? -2.435 4.493 -7.697 1.00 85.75 123 PRO A O 1
ATOM 987 N N . ASP A 1 124 ? -0.344 4.862 -8.420 1.00 86.69 124 ASP A N 1
ATOM 988 C CA . ASP A 1 124 ? 0.125 5.394 -7.133 1.00 86.69 124 ASP A CA 1
ATOM 989 C C . ASP A 1 124 ? -0.566 6.712 -6.776 1.00 86.69 124 ASP A C 1
ATOM 991 O O . ASP A 1 124 ? -0.967 6.912 -5.629 1.00 86.69 124 ASP A O 1
ATOM 995 N N . LEU A 1 125 ? -0.811 7.583 -7.762 1.00 88.56 125 LEU A N 1
ATOM 996 C CA . LEU A 1 125 ? -1.588 8.809 -7.545 1.00 88.56 125 LEU A CA 1
ATOM 997 C C . LEU A 1 125 ? -3.006 8.492 -7.050 1.00 88.56 125 LEU A C 1
ATOM 999 O O . LEU A 1 125 ? -3.498 9.127 -6.113 1.00 88.56 125 LEU A O 1
ATOM 1003 N N . ILE A 1 126 ? -3.651 7.479 -7.635 1.00 91.12 126 ILE A N 1
ATOM 1004 C CA . ILE A 1 126 ? -4.985 7.026 -7.218 1.00 91.12 126 ILE A CA 1
ATOM 1005 C C . ILE A 1 126 ? -4.943 6.489 -5.782 1.00 91.12 126 ILE A C 1
ATOM 1007 O O . ILE A 1 126 ? -5.793 6.843 -4.961 1.00 91.12 126 ILE A O 1
ATOM 1011 N N . ILE A 1 127 ? -3.947 5.668 -5.448 1.00 91.25 127 ILE A N 1
ATOM 1012 C CA . ILE A 1 127 ? -3.792 5.099 -4.105 1.00 91.25 127 ILE A CA 1
ATOM 1013 C C . ILE A 1 127 ? -3.578 6.202 -3.060 1.00 91.25 127 ILE A C 1
ATOM 1015 O O . ILE A 1 127 ? -4.228 6.176 -2.011 1.00 91.25 127 ILE A O 1
ATOM 1019 N N . ILE A 1 128 ? -2.733 7.196 -3.345 1.00 91.75 128 ILE A N 1
ATOM 1020 C CA . ILE A 1 128 ? -2.507 8.347 -2.457 1.00 91.75 128 ILE A CA 1
ATOM 1021 C C . ILE A 1 128 ? -3.826 9.082 -2.185 1.00 91.75 128 ILE A C 1
ATOM 1023 O O . ILE A 1 128 ? -4.153 9.349 -1.024 1.00 91.75 128 ILE A O 1
ATOM 1027 N N . LEU A 1 129 ? -4.622 9.356 -3.224 1.00 92.50 129 LEU A N 1
ATOM 1028 C CA . LEU A 1 129 ? -5.928 10.008 -3.075 1.00 92.50 129 LEU A CA 1
ATOM 1029 C C . LEU A 1 129 ? -6.888 9.195 -2.195 1.00 92.50 129 LEU A C 1
ATOM 1031 O O . LEU A 1 129 ? -7.597 9.765 -1.357 1.00 92.50 129 LEU A O 1
ATOM 1035 N N . ILE A 1 130 ? -6.891 7.866 -2.333 1.00 91.88 130 ILE A N 1
ATOM 1036 C CA . ILE A 1 130 ? -7.704 6.979 -1.490 1.00 91.88 130 ILE A CA 1
ATOM 1037 C C . ILE A 1 130 ? -7.230 7.038 -0.034 1.00 91.88 130 ILE A C 1
ATOM 1039 O O . ILE A 1 130 ? -8.061 7.197 0.864 1.00 91.88 130 ILE A O 1
ATOM 1043 N N . ILE A 1 131 ? -5.920 6.956 0.223 1.00 90.50 131 ILE A N 1
ATOM 1044 C CA . ILE A 1 131 ? -5.360 7.037 1.582 1.00 90.50 131 ILE A CA 1
ATOM 1045 C C . ILE A 1 131 ? -5.770 8.357 2.245 1.00 90.50 131 ILE A C 1
ATOM 1047 O O . ILE A 1 131 ? -6.292 8.341 3.363 1.00 90.50 131 ILE A O 1
ATOM 1051 N N . LEU A 1 132 ? -5.607 9.485 1.548 1.00 91.25 132 LEU A N 1
ATOM 1052 C CA . LEU A 1 132 ? -6.009 10.804 2.047 1.00 91.25 132 LEU A CA 1
ATOM 1053 C C . LEU A 1 132 ? -7.510 10.862 2.354 1.00 91.25 132 LEU A C 1
ATOM 1055 O O . LEU A 1 132 ? -7.903 11.305 3.435 1.00 91.25 132 LEU A O 1
ATOM 1059 N N . SER A 1 133 ? -8.345 10.341 1.454 1.00 90.06 133 SER A N 1
ATOM 1060 C CA . SER A 1 133 ? -9.799 10.289 1.642 1.00 90.06 133 SER A CA 1
ATOM 1061 C C . SER A 1 133 ? -10.185 9.475 2.882 1.00 90.06 133 SER A C 1
ATOM 1063 O O . SER A 1 133 ? -11.004 9.915 3.692 1.00 90.06 133 SER A O 1
ATOM 1065 N N . VAL A 1 134 ? -9.560 8.311 3.091 1.00 89.31 134 VAL A N 1
ATOM 1066 C CA . VAL A 1 134 ? -9.793 7.469 4.276 1.00 89.31 134 VAL A CA 1
ATOM 1067 C C . VAL A 1 134 ? -9.347 8.180 5.556 1.00 89.31 134 VAL A C 1
ATOM 1069 O O . VAL A 1 134 ? -10.053 8.120 6.568 1.00 89.31 134 VAL A O 1
ATOM 1072 N N . ILE A 1 135 ? -8.209 8.881 5.534 1.00 88.31 135 ILE A N 1
ATOM 1073 C CA . ILE A 1 135 ? -7.735 9.671 6.679 1.00 88.31 135 ILE A CA 1
ATOM 1074 C C . ILE A 1 135 ? -8.739 10.780 7.012 1.00 88.31 135 ILE A C 1
ATOM 1076 O O . ILE A 1 135 ? -9.175 10.870 8.162 1.00 88.31 135 ILE A O 1
ATOM 1080 N N . MET A 1 136 ? -9.169 11.567 6.021 1.00 88.25 136 MET A N 1
ATOM 1081 C CA . MET A 1 136 ? -10.152 12.639 6.218 1.00 88.25 136 MET A CA 1
ATOM 1082 C C . MET A 1 136 ? -11.479 12.110 6.774 1.00 88.25 136 MET A C 1
ATOM 1084 O O . MET A 1 136 ? -12.035 12.688 7.710 1.00 88.25 136 MET A O 1
ATOM 1088 N N . LEU A 1 137 ? -11.973 10.983 6.252 1.00 86.75 137 LEU A N 1
ATOM 1089 C CA . LEU A 1 137 ? -13.188 10.339 6.757 1.00 86.75 137 LEU A CA 1
ATOM 1090 C C . LEU A 1 137 ? -13.035 9.880 8.212 1.00 86.75 137 LEU A C 1
ATOM 1092 O O . LEU A 1 137 ? -13.959 10.049 9.008 1.00 86.75 137 LEU A O 1
ATOM 1096 N N . ASN A 1 138 ? -11.877 9.329 8.576 1.00 82.69 138 ASN A N 1
ATOM 1097 C CA . ASN A 1 138 ? -11.595 8.904 9.946 1.00 82.69 138 ASN A CA 1
ATOM 1098 C C . ASN A 1 138 ? -11.519 10.089 10.920 1.00 82.69 138 ASN A C 1
ATOM 1100 O O . ASN A 1 138 ? -12.041 9.985 12.031 1.00 82.69 138 ASN A O 1
ATOM 1104 N N . ILE A 1 139 ? -10.925 11.213 10.505 1.00 83.25 139 ILE A N 1
ATOM 1105 C CA . ILE A 1 139 ? -10.884 12.452 11.299 1.00 83.25 139 ILE A CA 1
ATOM 1106 C C . ILE A 1 139 ? -12.303 12.995 11.493 1.00 83.25 139 ILE A C 1
ATOM 1108 O O . ILE A 1 139 ? -12.725 13.231 12.624 1.00 83.25 139 ILE A O 1
ATOM 1112 N N . ARG A 1 140 ? -13.082 13.108 10.409 1.00 82.12 140 ARG A N 1
ATOM 1113 C CA . ARG A 1 140 ? -14.460 13.622 10.455 1.00 82.12 140 ARG A CA 1
ATOM 1114 C C . ARG A 1 140 ? -15.382 12.767 11.325 1.00 82.12 140 ARG A C 1
ATOM 1116 O O . ARG A 1 140 ? -16.264 13.305 11.983 1.00 82.12 140 ARG A O 1
ATOM 1123 N N . LYS A 1 141 ? -15.193 11.442 11.331 1.00 78.31 141 LYS A N 1
ATOM 1124 C CA . LYS A 1 141 ? -15.937 10.533 12.216 1.00 78.31 141 LYS A CA 1
ATOM 1125 C C . LYS A 1 141 ? -15.610 10.776 13.686 1.00 78.31 141 LYS A C 1
ATOM 1127 O O . LYS A 1 141 ? -16.532 10.792 14.487 1.00 78.31 141 LYS A O 1
ATOM 1132 N N . ARG A 1 142 ? -14.339 10.991 14.038 1.00 73.00 142 ARG A N 1
ATOM 1133 C CA . ARG A 1 142 ? -13.943 11.294 15.424 1.00 73.00 142 ARG A CA 1
ATOM 1134 C C . ARG A 1 142 ? -14.500 12.638 15.893 1.00 73.00 142 ARG A C 1
ATOM 1136 O O . ARG A 1 142 ? -15.117 12.678 16.944 1.00 73.00 142 ARG A O 1
ATOM 1143 N N . ALA A 1 143 ? -14.419 13.670 15.054 1.00 72.12 143 ALA A N 1
ATOM 1144 C CA . ALA A 1 143 ? -14.946 15.006 15.352 1.00 72.12 143 ALA A CA 1
ATOM 1145 C C . ALA A 1 143 ? -16.485 15.093 15.459 1.00 72.12 143 ALA A C 1
ATOM 1147 O O . ALA A 1 143 ? -17.002 16.119 15.873 1.00 72.12 143 ALA A O 1
ATOM 1148 N N . LYS A 1 144 ? -17.230 14.062 15.030 1.00 66.25 144 LYS A N 1
ATOM 1149 C CA . LYS A 1 144 ? -18.694 13.970 15.206 1.00 66.25 144 LYS A CA 1
ATOM 1150 C C . LYS A 1 144 ? -19.116 13.186 16.455 1.00 66.25 144 LYS A C 1
ATOM 1152 O O . LYS A 1 144 ? -20.305 13.155 16.755 1.00 66.25 144 LYS A O 1
ATOM 1157 N N . ILE A 1 145 ? -18.189 12.452 17.071 1.00 57.25 145 ILE A N 1
ATOM 1158 C CA . ILE A 1 145 ? -18.443 11.586 18.234 1.00 57.25 145 ILE A CA 1
ATOM 1159 C C . ILE A 1 145 ? -18.012 12.289 19.537 1.00 57.25 145 ILE A C 1
ATOM 1161 O O . ILE A 1 145 ? -18.463 11.892 20.609 1.00 57.25 145 ILE A O 1
ATOM 1165 N N . GLU A 1 146 ? -17.170 13.320 19.431 1.00 45.75 146 GLU A N 1
ATOM 1166 C CA . GLU A 1 146 ? -16.827 14.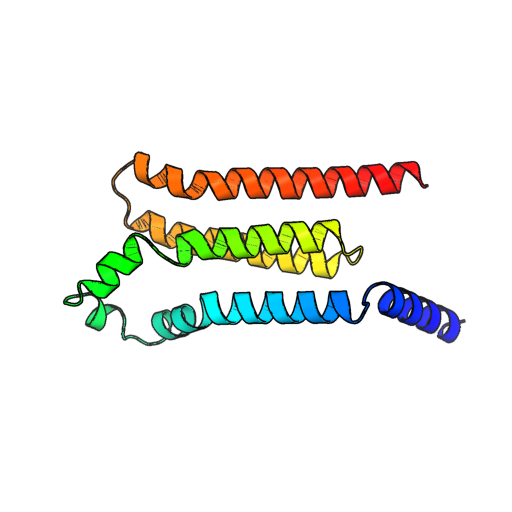283 20.490 1.00 45.75 146 GLU A CA 1
ATOM 1167 C C . GLU A 1 146 ? -17.789 15.476 20.479 1.00 45.75 146 GLU A C 1
ATOM 1169 O O . GLU A 1 146 ? -18.121 15.950 21.588 1.00 45.75 146 GLU A O 1
#

pLDDT: mean 70.61, std 15.06, range [42.03, 92.5]

Sequence (146 aa):
MYSKMINKLVENRTKELTPKKGIFLALSLTLIFFLYFPFLVSYFSDGVEVIGRNNTWLESLRVISPFSFGPYIIGLATIVIVSRFNNVFLKLFFIGIYGLAIAVSLVAIMGMSKYTDLLIYAPDLIIILIILSVIMLNIRKRAKIE

Secondary structure (DSSP, 8-state):
-HHHHHHHHHHHHHHH--HHHHHHHHHHHHHHHHHHHHHHHHHHSTTHHHHTTT-HHHHHHHHS-HHHHHHHHHHHHHHHHHHH---HHHHHHHHHHHHHHHHHHHHGGGG---GGGGGGGHHHHHHHHHHHHHHHHHHHHHTTT-

Radius of gyration: 19.61 Å; chains: 1; bounding box: 47×28×63 Å

Foldseek 3Di:
DVVVVVVVVVVVVPVQDDVVNVVLVVVLVVVLCVLCVVVVVVVPPPCCVPVVPDDVVVVVCLVVPSLLVVLLSLLVSLLCCLQRGPDPVSNVVSVVVSVVSPVSSCVSVVPDDDPVVCVSCVSVVVSVVSSVVSNVVVVVVVVVVD